Protein AF-A0AAW1NSQ5-F1 (afdb_monomer)

Solvent-accessible surface area (backbone atoms only — not comparable to full-atom values): 8420 Å² total; per-residue (Å²): 136,56,59,71,61,56,58,73,51,47,83,80,58,62,57,45,81,43,49,49,46,42,32,69,73,65,65,29,36,78,61,28,56,70,35,96,56,18,28,31,51,72,67,61,53,83,85,50,46,32,36,32,28,68,60,51,93,87,51,90,75,72,81,67,93,72,66,73,49,105,68,37,42,81,45,73,34,97,93,46,76,43,83,45,31,69,67,62,49,50,50,35,46,68,17,38,63,50,79,41,69,59,78,95,70,90,80,74,55,70,78,58,52,58,56,58,57,55,71,71,67,81,76,80,74,81,79,80,78,77,83,82,79,130

InterPro domains:
  IPR036511 Queuine tRNA-ribosyltransferase-like [G3DSA:3.20.20.105] (1-123)
  IPR036511 Queuine tRNA-ribosyltransferase-like [SSF51713] (1-114)
  IPR050852 Queuine tRNA-ribosyltransferase [PTHR46064] (1-116)

Sequence (134 aa):
MTPDILESLGHAVQGLYLDAGQFLSAPPPEVLQKHPDKGRGFLSWRDQVLVAAVRDPMLPTFSSWHKTKDKGIKVD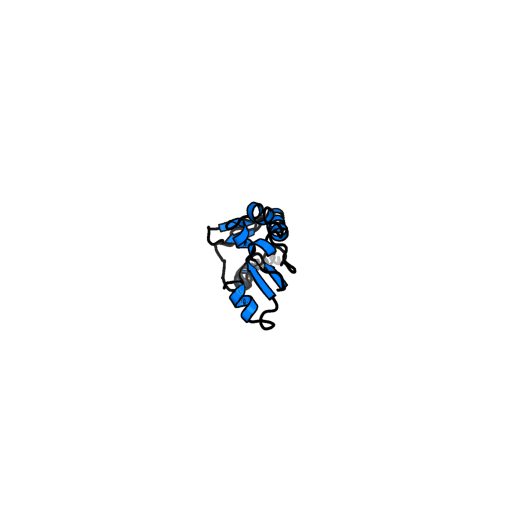LISGALELTPGRYLDIVEALQPDIFASLGDEIPTEVSSRICQTQHFRFHPMRLWPRRR

pLDDT: mean 76.6, std 17.48, range [40.0, 95.0]

Nearest PDB structures (foldseek):
  8omr-assembly1_B  TM=8.427E-01  e=2.845E-04  Homo sapiens
  4dy1-assembly1_A-2  TM=7.637E-01  e=4.864E-04  Zymomonas mobilis
  4htb-assembly1_A-2  TM=7.632E-01  e=5.562E-04  Zymomonas mobilis subsp. mobilis ZM4 = ATCC 31821
  8w8o-assembly1_E  TM=2.315E-01  e=1.859E+00  Thermus thermophilus HB8
  6m6a-assembly1_E  TM=1.587E-01  e=2.973E+00  Thermus thermophilus HB8

Mean predicted aligned error: 11.44 Å

Secondary structure (DSSP, 8-state):
--HHHHHHTGGG--EEEEEGGGGGTSS-HHHHTTSTTHHHHHHT--SSEEEEESS-TTS---S-----BTTBEEEEETTEEEEE-HHHHHHHHHHH--SEE--------HHHHHHHHHHHS-------PPP---

Organism: NCBI:txid706552

Foldseek 3Di:
DAVVVVVVCPPVAQADEDQLLQCVVVVPLVVQQPAPVFQCNVRVPDRHQYEYENDDPVDPQCPDPPDPDPFFDWGQYPVGIDTDGQVSSVSSCVRNVGPHYDHRDPDDPPVNVVVVVVVPPDDPPPPPDDDDDD

Structure (mmCIF, N/CA/C/O backbone):
data_AF-A0AAW1NSQ5-F1
#
_entry.id   AF-A0AAW1NSQ5-F1
#
loop_
_atom_site.group_PDB
_atom_site.id
_atom_site.type_symbol
_atom_site.label_atom_id
_atom_site.label_alt_id
_atom_site.label_comp_id
_atom_site.label_asym_id
_atom_site.label_entity_id
_atom_site.label_seq_id
_atom_site.pdbx_PDB_ins_code
_atom_site.Cartn_x
_atom_site.Cartn_y
_atom_site.Cartn_z
_atom_site.occupancy
_atom_site.B_iso_or_equiv
_atom_site.auth_seq_id
_atom_site.auth_comp_id
_atom_site.auth_asym_id
_atom_site.auth_atom_id
_atom_site.pdbx_PDB_model_num
ATOM 1 N N . MET A 1 1 ? -15.779 5.246 -0.572 1.00 72.62 1 MET A N 1
ATOM 2 C CA . MET A 1 1 ? -16.618 4.995 0.618 1.00 72.62 1 MET A CA 1
ATOM 3 C C . MET A 1 1 ? -15.906 5.609 1.805 1.00 72.62 1 MET A C 1
ATOM 5 O O . MET A 1 1 ? -14.687 5.493 1.857 1.00 72.62 1 MET A O 1
ATOM 9 N N . THR A 1 2 ? -16.606 6.327 2.673 1.00 84.12 2 THR A N 1
ATOM 10 C CA . THR A 1 2 ? -15.999 6.989 3.835 1.00 84.12 2 THR A CA 1
ATOM 11 C C . THR A 1 2 ? -15.921 6.026 5.034 1.00 84.12 2 THR A C 1
ATOM 13 O O . THR A 1 2 ? -16.664 5.039 5.054 1.00 84.12 2 THR A O 1
ATOM 16 N N . PRO A 1 3 ? -15.013 6.252 6.005 1.00 82.81 3 PRO A N 1
ATOM 17 C CA . PRO A 1 3 ? -14.837 5.355 7.153 1.00 82.81 3 PRO A CA 1
ATOM 18 C C . PRO A 1 3 ? -16.108 5.146 7.992 1.00 82.81 3 PRO A C 1
ATOM 20 O O . PRO A 1 3 ? -16.390 4.025 8.391 1.00 82.81 3 PRO A O 1
ATOM 23 N N . ASP A 1 4 ? -16.930 6.180 8.170 1.00 85.62 4 ASP A N 1
ATOM 24 C CA . ASP A 1 4 ? -18.217 6.122 8.883 1.00 85.62 4 ASP A CA 1
ATOM 25 C C . ASP A 1 4 ? -19.227 5.177 8.211 1.00 85.62 4 ASP A C 1
ATOM 27 O O . ASP A 1 4 ? -19.932 4.416 8.876 1.00 85.62 4 ASP A O 1
ATOM 31 N N . ILE A 1 5 ? -19.262 5.162 6.874 1.00 86.38 5 ILE A N 1
ATOM 32 C CA . ILE A 1 5 ? -20.096 4.215 6.127 1.00 86.38 5 ILE A CA 1
ATOM 33 C C . ILE A 1 5 ? -19.556 2.797 6.313 1.00 86.38 5 ILE A C 1
ATOM 35 O O . ILE A 1 5 ? -20.341 1.874 6.512 1.00 86.38 5 ILE A O 1
ATOM 39 N N . LEU A 1 6 ? -18.234 2.613 6.280 1.00 84.69 6 LEU A N 1
ATOM 40 C CA . LEU A 1 6 ? -17.620 1.305 6.503 1.00 84.69 6 LEU A CA 1
ATOM 41 C C . LEU A 1 6 ? -17.937 0.761 7.906 1.00 84.69 6 LEU A C 1
ATOM 43 O O . LEU A 1 6 ? -18.298 -0.405 8.033 1.00 84.69 6 LEU A O 1
ATOM 47 N N . GLU A 1 7 ? -17.874 1.607 8.933 1.00 83.44 7 GLU A N 1
ATOM 48 C CA . GLU A 1 7 ? -18.255 1.259 10.307 1.00 83.44 7 GLU A CA 1
ATOM 49 C C . GLU A 1 7 ? -19.735 0.864 10.410 1.00 83.44 7 GLU A C 1
ATOM 51 O O . GLU A 1 7 ? -20.071 -0.107 11.091 1.00 83.44 7 GLU A O 1
ATOM 56 N N . SER A 1 8 ? -20.623 1.549 9.679 1.00 86.88 8 SER A N 1
ATOM 57 C CA . SER A 1 8 ? -22.060 1.232 9.667 1.00 86.88 8 SER A CA 1
ATOM 58 C C . SER A 1 8 ? -22.385 -0.158 9.102 1.00 86.88 8 SER A C 1
ATOM 60 O O . SER A 1 8 ? -23.423 -0.732 9.435 1.00 86.88 8 SER A O 1
ATOM 62 N N . LEU A 1 9 ? -21.492 -0.728 8.283 1.00 84.81 9 LEU A N 1
ATOM 63 C CA . LEU A 1 9 ? -21.628 -2.089 7.756 1.00 84.81 9 LEU A CA 1
ATOM 64 C C . LEU A 1 9 ? -21.295 -3.161 8.812 1.00 84.81 9 LEU A C 1
ATOM 66 O O . LEU A 1 9 ? -21.594 -4.341 8.607 1.00 84.81 9 LEU A O 1
ATOM 70 N N . GLY A 1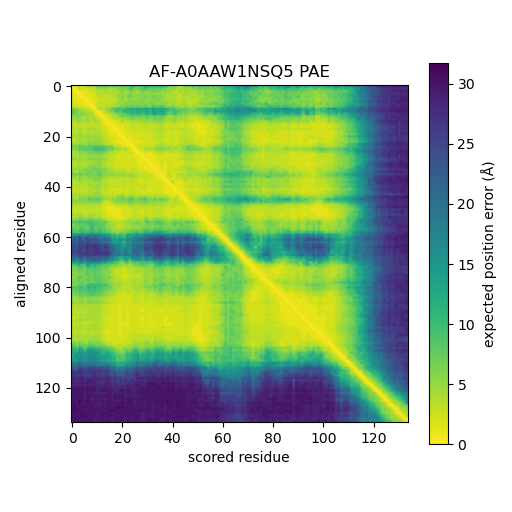 10 ? -20.705 -2.773 9.949 1.00 78.81 10 GLY A N 1
ATOM 71 C CA . GLY A 1 10 ? -20.374 -3.662 11.059 1.00 78.81 10 GLY A CA 1
ATOM 72 C C . GLY A 1 10 ? -19.529 -4.862 10.621 1.00 78.81 10 GLY A C 1
ATOM 73 O O . GLY A 1 10 ? -18.590 -4.743 9.838 1.00 78.81 10 GLY A O 1
ATOM 74 N N . HIS A 1 11 ? -19.890 -6.057 11.095 1.00 77.25 11 HIS A N 1
ATOM 75 C CA . HIS A 1 11 ? -19.169 -7.300 10.788 1.00 77.25 11 HIS A CA 1
ATOM 76 C C . HIS A 1 11 ? -19.334 -7.808 9.344 1.00 77.25 11 HIS A C 1
ATOM 78 O O . HIS A 1 11 ? -18.751 -8.839 9.003 1.00 77.25 11 HIS A O 1
ATOM 84 N N . ALA A 1 12 ? -20.117 -7.128 8.497 1.00 82.19 12 ALA A N 1
ATOM 85 C CA . ALA A 1 12 ? -20.279 -7.523 7.099 1.00 82.19 12 ALA A CA 1
ATOM 86 C C . ALA A 1 12 ? -18.996 -7.312 6.278 1.00 82.19 12 ALA A C 1
ATOM 88 O O . ALA A 1 12 ? -18.796 -8.003 5.281 1.00 82.19 12 ALA A O 1
ATOM 89 N N . VAL A 1 13 ? -18.114 -6.396 6.702 1.00 83.88 13 VAL A N 1
ATOM 90 C CA . VAL A 1 13 ? -16.819 -6.157 6.052 1.00 83.88 13 VAL A CA 1
ATOM 91 C C . VAL A 1 13 ? -15.690 -6.520 7.006 1.00 83.88 13 VAL A C 1
ATOM 93 O O . VAL A 1 13 ? -15.404 -5.808 7.962 1.00 83.88 13 VAL A O 1
ATOM 96 N N . GLN A 1 14 ? -15.037 -7.646 6.730 1.00 86.06 14 GLN A N 1
ATOM 97 C CA . GLN A 1 14 ? -13.927 -8.158 7.544 1.00 86.06 14 GLN A CA 1
ATOM 98 C C . GLN A 1 14 ? -12.557 -7.761 6.992 1.00 86.06 14 GLN A C 1
ATOM 100 O O . GLN A 1 14 ? -11.559 -7.801 7.710 1.00 86.06 14 GLN A O 1
ATOM 105 N N . GLY A 1 15 ? -12.502 -7.369 5.720 1.00 89.56 15 GLY A N 1
ATOM 106 C CA . GLY A 1 15 ? -11.259 -7.010 5.067 1.00 89.56 15 GLY A CA 1
ATOM 107 C C . GLY A 1 15 ? -11.455 -6.027 3.930 1.00 89.56 15 GLY A C 1
ATOM 108 O O . GLY A 1 15 ? -12.529 -5.929 3.334 1.00 89.56 15 GLY A O 1
ATOM 109 N N . LEU A 1 16 ? -10.386 -5.298 3.652 1.00 90.69 16 LEU A N 1
ATOM 110 C CA . LEU A 1 16 ? -10.286 -4.319 2.591 1.00 90.69 16 LEU A C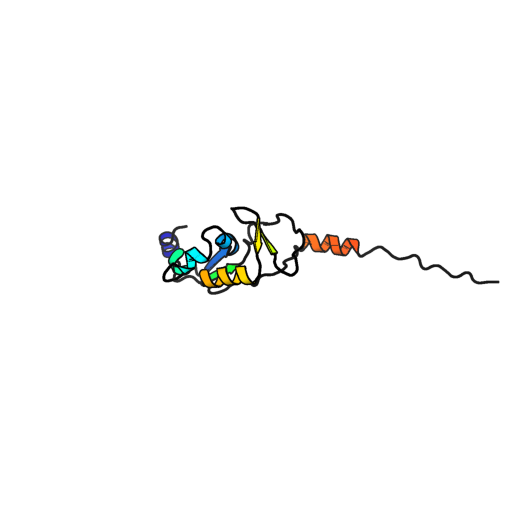A 1
ATOM 111 C C . LEU A 1 16 ? -9.152 -4.726 1.667 1.00 90.69 16 LEU A C 1
ATOM 113 O O . LEU A 1 16 ? -8.059 -5.072 2.113 1.00 90.69 16 LEU A O 1
ATOM 117 N N . TYR A 1 17 ? -9.424 -4.662 0.373 1.00 91.69 17 TYR A N 1
ATOM 118 C CA . TYR A 1 17 ? -8.423 -4.848 -0.659 1.00 91.69 17 TYR A CA 1
ATOM 119 C C . TYR A 1 17 ? -7.978 -3.485 -1.178 1.00 91.69 17 TYR A C 1
ATOM 121 O O . TYR A 1 17 ? -8.818 -2.615 -1.420 1.00 91.69 17 TYR A O 1
ATOM 129 N N . LEU A 1 18 ? -6.674 -3.306 -1.373 1.00 91.25 18 LEU A N 1
ATOM 130 C CA . LEU A 1 18 ? -6.117 -2.091 -1.950 1.00 91.25 18 LEU A CA 1
ATOM 131 C C . LEU A 1 18 ? -5.115 -2.410 -3.067 1.00 91.25 18 LEU A C 1
ATOM 133 O O . LEU A 1 18 ? -4.296 -3.329 -2.965 1.00 91.25 18 LEU A O 1
ATOM 137 N N . ASP A 1 19 ? -5.159 -1.590 -4.115 1.00 91.25 19 ASP A N 1
ATOM 138 C CA . ASP A 1 19 ? -4.111 -1.537 -5.127 1.00 91.25 19 ASP A CA 1
ATOM 139 C C . ASP A 1 19 ? -2.952 -0.676 -4.602 1.00 91.25 19 ASP A C 1
ATOM 141 O O . ASP A 1 19 ? -2.981 0.557 -4.628 1.00 91.25 19 ASP A O 1
ATOM 145 N N . ALA A 1 20 ? -1.926 -1.347 -4.086 1.00 91.31 20 ALA A N 1
ATOM 146 C CA . ALA A 1 20 ? -0.713 -0.736 -3.564 1.00 91.31 20 ALA A CA 1
ATOM 147 C C . ALA A 1 20 ? 0.061 0.023 -4.648 1.00 91.31 20 ALA A C 1
ATOM 149 O O . ALA A 1 20 ? 0.779 0.969 -4.328 1.00 91.31 20 ALA A O 1
ATOM 150 N N . GLY A 1 21 ? -0.093 -0.348 -5.925 1.00 89.25 21 GLY A N 1
ATOM 151 C CA . GLY A 1 21 ? 0.569 0.329 -7.035 1.00 89.25 21 GLY A CA 1
ATOM 152 C C . GLY A 1 21 ? 0.216 1.814 -7.093 1.00 89.25 21 GLY A C 1
ATOM 153 O O . GLY A 1 21 ? 1.098 2.644 -7.312 1.00 89.25 21 GLY A O 1
ATOM 154 N N . GLN A 1 22 ? -1.036 2.184 -6.803 1.00 89.81 22 GLN A N 1
ATOM 155 C CA . GLN A 1 22 ? -1.480 3.586 -6.856 1.00 89.81 22 GLN A CA 1
ATOM 156 C C . GLN A 1 22 ? -0.736 4.489 -5.854 1.00 89.81 22 GLN A C 1
ATOM 158 O O . GLN A 1 22 ? -0.457 5.658 -6.150 1.00 89.81 22 GLN A O 1
ATOM 163 N N . PHE A 1 23 ? -0.300 3.927 -4.723 1.00 91.44 23 PHE A N 1
ATOM 164 C CA . PHE A 1 23 ? 0.465 4.625 -3.684 1.00 91.44 23 PHE A CA 1
ATOM 165 C C . PHE A 1 23 ? 1.938 4.861 -4.057 1.00 91.44 23 PHE A C 1
ATOM 167 O O . PHE A 1 23 ? 2.713 5.361 -3.250 1.00 91.44 23 PHE A O 1
ATOM 174 N N . LEU A 1 24 ? 2.344 4.563 -5.296 1.00 86.62 24 LEU A N 1
ATOM 175 C CA . LEU A 1 24 ? 3.576 5.110 -5.874 1.00 86.62 24 LEU A CA 1
ATOM 176 C C . LEU A 1 24 ? 3.474 6.605 -6.177 1.00 86.62 24 LEU A C 1
ATOM 178 O O . LEU A 1 24 ? 4.496 7.286 -6.237 1.00 86.62 24 LEU A O 1
ATOM 182 N N . SER A 1 25 ? 2.262 7.092 -6.447 1.00 86.50 25 SER A N 1
ATOM 183 C CA . SER A 1 25 ? 2.043 8.442 -6.973 1.00 86.50 25 SER A CA 1
ATOM 184 C C . SER A 1 25 ? 1.057 9.259 -6.146 1.00 86.50 25 SER A C 1
ATOM 186 O O . SER A 1 25 ? 1.215 10.476 -6.061 1.00 86.50 25 SER A O 1
ATOM 188 N N . ALA A 1 26 ? 0.064 8.620 -5.518 1.00 86.56 26 ALA A N 1
ATOM 189 C CA . ALA A 1 26 ? -1.034 9.343 -4.893 1.00 86.56 26 ALA A CA 1
ATOM 190 C C . ALA A 1 26 ? -1.678 8.583 -3.715 1.00 86.56 26 ALA A C 1
ATOM 192 O O . ALA A 1 26 ? -2.576 7.771 -3.932 1.00 86.56 26 ALA A O 1
ATOM 193 N N . PRO A 1 27 ? -1.315 8.913 -2.462 1.00 89.62 27 PRO A N 1
ATOM 194 C CA . PRO A 1 27 ? -0.095 9.612 -2.043 1.00 89.62 27 PRO A CA 1
ATOM 195 C C . PRO A 1 27 ? 1.146 8.703 -2.154 1.00 89.62 27 PRO A C 1
ATOM 197 O O . PRO A 1 27 ? 1.008 7.487 -2.044 1.00 89.62 27 PRO A O 1
ATOM 200 N N . PRO A 1 28 ? 2.355 9.265 -2.332 1.00 91.19 28 PRO A N 1
ATOM 201 C CA . PRO A 1 28 ? 3.582 8.478 -2.375 1.00 91.19 28 PRO A CA 1
ATOM 202 C C . PRO A 1 28 ? 4.014 8.008 -0.964 1.00 91.19 28 PRO A C 1
ATOM 204 O O . PRO A 1 28 ? 3.564 8.580 0.042 1.00 91.19 28 PRO A O 1
ATOM 207 N N . PRO A 1 29 ? 4.898 6.996 -0.845 1.00 92.62 29 PRO A N 1
ATOM 208 C CA . PRO A 1 29 ? 5.242 6.371 0.438 1.00 92.62 29 PRO A CA 1
ATOM 209 C C . PRO A 1 29 ? 5.806 7.351 1.472 1.00 92.62 29 PRO A C 1
ATOM 211 O O . PRO A 1 29 ? 5.513 7.241 2.660 1.00 92.62 29 PRO A O 1
ATOM 214 N N . GLU A 1 30 ? 6.548 8.368 1.034 1.00 93.88 30 GLU A N 1
ATOM 215 C CA . GLU A 1 30 ? 7.161 9.373 1.907 1.00 93.88 30 GLU A CA 1
ATOM 216 C C . GLU A 1 30 ? 6.120 10.276 2.580 1.00 93.88 30 GLU A C 1
ATOM 218 O O . GLU A 1 30 ? 6.397 10.899 3.606 1.00 93.88 30 GLU A O 1
ATOM 223 N N . VAL A 1 31 ? 4.922 10.388 2.000 1.00 93.31 31 VAL A N 1
ATOM 224 C CA . VAL A 1 31 ? 3.796 11.106 2.609 1.00 93.31 31 VAL A CA 1
ATOM 225 C C . VAL A 1 31 ? 3.114 10.219 3.642 1.00 93.31 31 VAL A C 1
ATOM 227 O O . VAL A 1 31 ? 2.855 10.676 4.753 1.00 93.31 31 VAL A O 1
ATOM 230 N N . LEU A 1 32 ? 2.885 8.948 3.310 1.00 93.12 32 LEU A N 1
ATOM 231 C CA . LEU A 1 32 ? 2.279 7.980 4.224 1.00 93.12 32 LEU A CA 1
ATOM 232 C C . LEU A 1 32 ? 3.126 7.779 5.485 1.00 93.12 32 LEU A C 1
ATOM 234 O O . LEU A 1 32 ? 2.592 7.786 6.587 1.00 93.12 32 LEU A O 1
ATOM 238 N N . GLN A 1 33 ? 4.449 7.677 5.343 1.00 92.75 33 GLN A N 1
ATOM 239 C CA . GLN A 1 33 ? 5.373 7.478 6.466 1.00 92.75 33 GLN A CA 1
ATOM 240 C C . GLN A 1 33 ? 5.409 8.647 7.464 1.00 92.75 33 GLN A C 1
ATOM 242 O O . GLN A 1 33 ? 5.836 8.459 8.599 1.00 92.75 33 GLN A O 1
ATOM 247 N N . LYS A 1 34 ? 4.961 9.848 7.072 1.00 92.31 34 LYS A N 1
ATOM 248 C CA . LYS A 1 34 ? 4.873 11.010 7.976 1.00 92.31 34 LYS A CA 1
ATOM 249 C C . LYS A 1 34 ? 3.650 10.963 8.889 1.00 92.31 34 LYS A C 1
ATOM 251 O O . LYS A 1 34 ? 3.573 11.743 9.836 1.00 92.31 34 LYS A O 1
ATOM 256 N N . HIS A 1 35 ? 2.684 10.101 8.591 1.00 91.56 35 HIS A N 1
ATOM 257 C CA . HIS A 1 35 ? 1.491 9.950 9.406 1.00 91.56 35 HIS A CA 1
ATOM 258 C C . HIS A 1 35 ? 1.803 9.094 10.652 1.00 91.56 35 HIS A C 1
ATOM 260 O O . HIS A 1 35 ? 2.513 8.097 10.511 1.00 91.56 35 HIS A O 1
ATOM 266 N N . PRO A 1 36 ? 1.273 9.421 11.852 1.00 87.81 36 PRO A N 1
ATOM 267 C CA . PRO A 1 36 ? 1.579 8.691 13.090 1.00 87.81 36 PRO A CA 1
ATOM 268 C C . PRO A 1 36 ? 1.395 7.170 12.990 1.00 87.81 36 PRO A C 1
ATOM 270 O O . PRO A 1 36 ? 2.284 6.419 13.377 1.00 87.81 36 PRO A O 1
ATOM 273 N N . ASP A 1 37 ? 0.291 6.733 12.376 1.00 88.06 37 ASP A N 1
ATOM 274 C CA . ASP A 1 37 ? -0.017 5.310 12.151 1.00 88.06 37 ASP A CA 1
ATOM 275 C C . ASP A 1 37 ? 0.186 4.897 10.680 1.00 88.06 37 ASP A C 1
ATOM 277 O O . ASP A 1 37 ? -0.543 4.057 10.144 1.00 88.06 37 ASP A O 1
ATOM 281 N N . LYS A 1 38 ? 1.112 5.573 9.989 1.00 91.31 38 LYS A N 1
ATOM 282 C CA . LYS A 1 38 ? 1.417 5.391 8.566 1.00 91.31 38 LYS A CA 1
ATOM 283 C C . LYS A 1 38 ? 0.146 5.303 7.689 1.00 91.31 38 LYS A C 1
ATOM 285 O O . LYS A 1 38 ? -0.788 6.091 7.865 1.00 91.31 38 LYS A O 1
ATOM 290 N N . GLY A 1 39 ? 0.083 4.353 6.752 1.00 90.69 39 GLY A N 1
ATOM 291 C CA . GLY A 1 39 ? -1.053 4.148 5.853 1.00 90.69 39 GLY A CA 1
ATOM 292 C C . GLY A 1 39 ? -2.375 3.826 6.549 1.00 90.69 39 GLY A C 1
ATOM 293 O O . GLY A 1 39 ? -3.414 4.312 6.106 1.00 90.69 39 GLY A O 1
ATOM 294 N N . ARG A 1 40 ? -2.361 3.099 7.673 1.00 89.50 40 ARG A N 1
ATOM 295 C CA . ARG A 1 40 ? -3.587 2.795 8.434 1.00 89.50 40 ARG A CA 1
ATOM 296 C C . ARG A 1 40 ? -4.230 4.042 9.011 1.00 89.50 40 ARG A C 1
ATOM 298 O O . ARG A 1 40 ? -5.438 4.234 8.888 1.00 89.50 40 ARG A O 1
ATOM 305 N N . GLY A 1 41 ? -3.412 4.910 9.600 1.00 88.69 41 GLY A N 1
ATOM 306 C CA . GLY A 1 41 ? -3.883 6.197 10.097 1.00 88.69 41 GLY A CA 1
ATOM 307 C C . GLY A 1 41 ? -4.344 7.102 8.964 1.00 88.69 41 GLY A C 1
ATOM 308 O O . GLY A 1 41 ? -5.403 7.712 9.074 1.00 88.69 41 GLY A O 1
ATOM 309 N N . PHE A 1 42 ? -3.592 7.137 7.861 1.00 91.12 42 PHE A N 1
ATOM 310 C CA . PHE A 1 42 ? -3.936 7.955 6.701 1.00 91.12 42 PHE A CA 1
ATOM 311 C C . PHE A 1 42 ? -5.303 7.579 6.110 1.00 91.12 42 PHE A C 1
ATOM 313 O O . PHE A 1 42 ? -6.104 8.455 5.793 1.00 91.12 42 PHE A O 1
ATOM 320 N N . LEU A 1 43 ? -5.593 6.281 5.999 1.00 88.88 43 LEU A N 1
ATOM 321 C CA . LEU A 1 43 ? -6.858 5.772 5.462 1.00 88.88 43 LEU A CA 1
ATOM 322 C C . LEU A 1 43 ? -7.976 5.706 6.513 1.00 88.88 43 LEU A C 1
ATOM 324 O O . LEU A 1 43 ? -9.128 5.461 6.162 1.00 88.88 43 LEU A O 1
ATOM 328 N N . SER A 1 44 ? -7.655 5.954 7.789 1.00 87.56 44 SER A N 1
ATOM 329 C CA . SER A 1 44 ? -8.571 5.784 8.924 1.00 87.56 44 SER A CA 1
ATOM 330 C C . SER A 1 44 ? -9.190 4.379 8.980 1.00 87.56 44 SER A C 1
ATOM 332 O O . SER A 1 44 ? -10.356 4.216 9.328 1.00 87.56 44 SER A O 1
ATOM 334 N N . TRP A 1 45 ? -8.404 3.355 8.633 1.00 85.06 45 TRP A N 1
ATOM 335 C CA . TRP A 1 45 ? -8.809 1.946 8.658 1.00 85.06 45 TRP A CA 1
ATOM 336 C C . TRP A 1 45 ? -8.048 1.222 9.762 1.00 85.06 45 TRP A C 1
ATOM 338 O O . TRP A 1 45 ? -6.847 0.965 9.639 1.00 85.06 45 TRP A O 1
ATOM 348 N N . ARG A 1 46 ? -8.733 0.931 10.870 1.00 76.31 46 ARG A N 1
ATOM 349 C CA . ARG A 1 46 ? -8.094 0.377 12.073 1.00 76.31 46 ARG A CA 1
ATOM 350 C C . ARG A 1 46 ? -8.438 -1.083 12.332 1.00 76.31 46 ARG A C 1
ATOM 352 O O . ARG A 1 46 ? -7.541 -1.830 12.705 1.00 76.31 46 ARG A O 1
ATOM 359 N N . ASP A 1 47 ? -9.674 -1.492 12.055 1.00 83.62 47 ASP A N 1
ATOM 360 C CA . ASP A 1 47 ? -10.197 -2.775 12.544 1.00 83.62 47 ASP A CA 1
ATOM 361 C C . ASP A 1 47 ? -10.365 -3.844 11.452 1.00 83.62 47 ASP A C 1
ATOM 363 O O . ASP A 1 47 ? -10.628 -5.006 11.754 1.00 83.62 47 ASP A O 1
ATOM 367 N N . GLN A 1 48 ? -10.217 -3.477 10.177 1.00 88.62 48 GLN A N 1
ATOM 368 C CA . GLN A 1 48 ? -10.335 -4.406 9.052 1.00 88.62 48 GLN A CA 1
ATOM 369 C C . GLN A 1 48 ? -8.980 -5.007 8.672 1.00 88.62 48 GLN A C 1
ATOM 371 O O . GLN A 1 48 ? -7.945 -4.332 8.719 1.00 88.62 48 GLN A O 1
ATOM 376 N N . VAL A 1 49 ? -9.015 -6.260 8.206 1.00 91.56 49 VAL A N 1
ATOM 377 C CA . VAL A 1 49 ? -7.852 -6.902 7.590 1.00 91.56 49 VAL A CA 1
ATOM 378 C C . VAL A 1 49 ? -7.516 -6.178 6.292 1.00 91.56 49 VAL A C 1
ATOM 380 O O . VAL A 1 49 ? -8.334 -6.122 5.375 1.00 91.56 49 VAL A O 1
ATOM 383 N N . LEU A 1 50 ? -6.312 -5.636 6.194 1.00 92.88 50 LEU A N 1
ATOM 384 C CA . LEU A 1 50 ? -5.858 -4.901 5.028 1.00 92.88 50 LEU A CA 1
ATOM 385 C C . LEU A 1 50 ? -5.028 -5.808 4.121 1.00 92.88 50 LEU A C 1
ATOM 387 O O . LEU A 1 50 ? -3.943 -6.257 4.496 1.00 92.88 50 LEU A O 1
ATOM 391 N N . VAL A 1 51 ? -5.536 -6.052 2.916 1.00 93.88 51 VAL A N 1
ATOM 392 C CA . VAL A 1 51 ? -4.873 -6.836 1.875 1.00 93.88 51 VAL A CA 1
ATOM 393 C C . VAL A 1 51 ? -4.350 -5.894 0.800 1.00 93.88 51 VAL A C 1
ATOM 395 O O . VAL A 1 51 ? -5.118 -5.150 0.192 1.00 93.88 51 VAL A O 1
ATOM 398 N N . ALA A 1 52 ? -3.046 -5.939 0.549 1.00 93.56 52 ALA A N 1
ATOM 399 C CA . ALA A 1 52 ? -2.385 -5.116 -0.452 1.00 93.56 52 ALA A CA 1
ATOM 400 C C . ALA A 1 52 ? -1.820 -5.949 -1.597 1.00 93.56 52 ALA A C 1
ATOM 402 O O . ALA A 1 52 ? -1.052 -6.884 -1.388 1.00 93.56 52 ALA A O 1
ATOM 403 N N . ALA A 1 53 ? -2.117 -5.564 -2.829 1.00 90.88 53 ALA A N 1
ATOM 404 C CA . ALA A 1 53 ? -1.449 -6.130 -3.991 1.00 90.88 53 ALA A CA 1
ATOM 405 C C . ALA A 1 53 ? -1.133 -5.040 -5.004 1.00 90.88 53 ALA A C 1
ATOM 407 O O . ALA A 1 53 ? -1.668 -3.942 -4.951 1.00 90.88 53 ALA A O 1
ATOM 408 N N . VAL A 1 54 ? -0.225 -5.341 -5.920 1.00 86.81 54 VAL A N 1
ATOM 409 C CA . VAL A 1 54 ? 0.331 -4.367 -6.870 1.00 86.81 54 VAL A CA 1
ATOM 410 C C . VAL A 1 54 ? -0.643 -3.983 -7.985 1.00 86.81 54 VAL A C 1
ATOM 412 O O . VAL A 1 54 ? -0.389 -3.030 -8.717 1.00 86.81 54 VAL A O 1
ATOM 415 N N . ARG A 1 55 ? -1.704 -4.769 -8.170 1.00 78.19 55 ARG A N 1
ATOM 416 C CA . ARG A 1 55 ? -2.657 -4.610 -9.264 1.00 78.19 55 ARG A CA 1
ATOM 417 C C .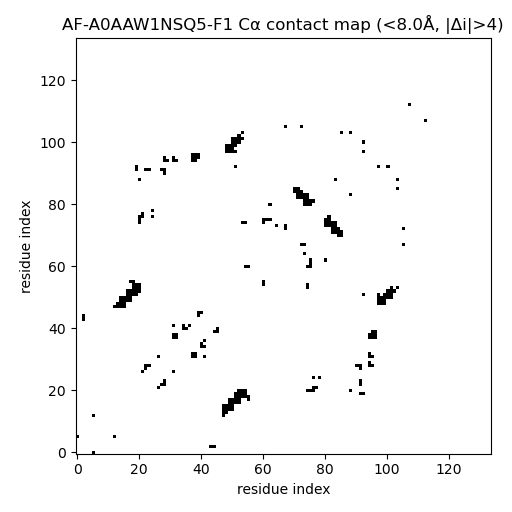 ARG A 1 55 ? -4.078 -4.772 -8.759 1.00 78.19 55 ARG A C 1
ATOM 419 O O . ARG A 1 55 ? -4.340 -5.538 -7.832 1.00 78.19 55 ARG A O 1
ATOM 426 N N . ASP A 1 56 ? -4.999 -4.091 -9.422 1.00 78.44 56 ASP A N 1
ATOM 427 C CA . ASP A 1 56 ? -6.429 -4.314 -9.262 1.00 78.44 56 ASP A CA 1
ATOM 428 C C . ASP A 1 56 ? -6.871 -5.521 -10.121 1.00 78.44 56 ASP A C 1
ATOM 430 O O . ASP A 1 56 ? -6.697 -5.487 -11.341 1.00 78.44 56 ASP A O 1
ATOM 434 N N . PRO A 1 57 ? -7.446 -6.591 -9.534 1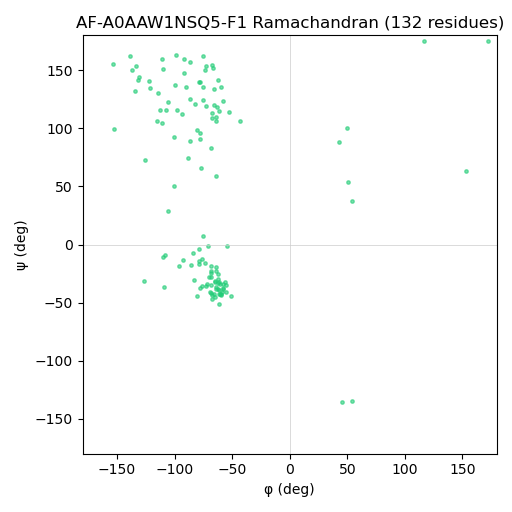.00 75.12 57 PRO A N 1
ATOM 435 C CA . PRO A 1 57 ? -7.887 -7.770 -10.277 1.00 75.12 57 PRO A CA 1
ATOM 436 C C . PRO A 1 57 ? -9.087 -7.484 -11.188 1.00 75.12 57 PRO A C 1
ATOM 438 O O . PRO A 1 57 ? -9.372 -8.269 -12.090 1.00 75.12 57 PRO A O 1
ATOM 441 N N . MET A 1 58 ? -9.813 -6.391 -10.948 1.00 75.38 58 MET A N 1
ATOM 442 C CA . MET A 1 58 ? -10.960 -5.973 -11.754 1.00 75.38 58 MET A CA 1
ATOM 443 C C . MET A 1 58 ? -10.544 -5.136 -12.963 1.00 75.38 58 MET A C 1
ATOM 445 O O . MET A 1 58 ? -11.328 -4.995 -13.903 1.00 75.38 58 MET A O 1
ATOM 449 N N . LEU A 1 59 ? -9.324 -4.589 -12.963 1.00 70.31 59 LEU A N 1
ATOM 450 C CA . LEU A 1 59 ? -8.820 -3.771 -14.056 1.00 70.31 59 LEU A CA 1
ATOM 451 C C . LEU A 1 59 ? -7.760 -4.541 -14.846 1.00 70.31 59 LEU A C 1
ATOM 453 O O . LEU A 1 59 ? -6.673 -4.806 -14.328 1.00 70.31 59 LEU A O 1
ATOM 457 N N . PRO A 1 60 ? -8.016 -4.851 -16.130 1.00 58.34 60 PRO A N 1
ATOM 458 C CA . PRO A 1 60 ? -6.990 -5.365 -17.022 1.00 58.34 60 PRO A CA 1
ATOM 459 C C . PRO A 1 60 ? -5.973 -4.251 -17.303 1.00 58.34 60 PRO A C 1
ATOM 461 O O . PRO A 1 60 ? -6.051 -3.537 -18.301 1.00 5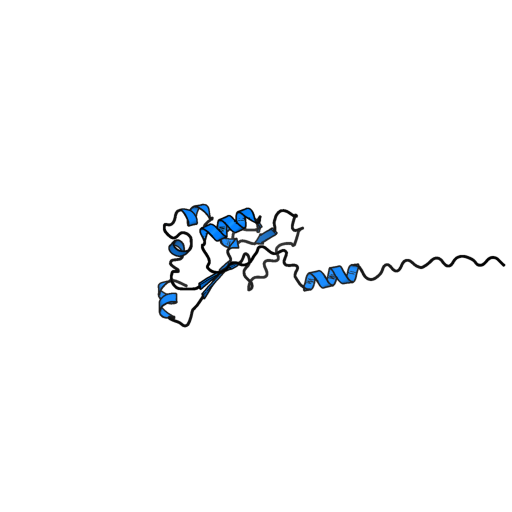8.34 60 PRO A O 1
ATOM 464 N N . THR A 1 61 ? -5.013 -4.075 -16.399 1.00 57.12 61 THR A N 1
ATOM 465 C CA . THR A 1 61 ? -3.876 -3.156 -16.537 1.00 57.12 61 THR A CA 1
ATOM 466 C C . THR A 1 61 ? -2.847 -3.784 -17.480 1.00 57.12 61 THR A C 1
ATOM 468 O O . THR A 1 61 ? -1.765 -4.223 -17.101 1.00 57.12 61 THR A O 1
ATOM 471 N N . PHE A 1 62 ? -3.253 -3.922 -18.745 1.00 51.19 62 PHE A N 1
ATOM 472 C CA . PHE A 1 62 ? -2.432 -4.431 -19.839 1.00 51.19 62 PHE A CA 1
ATOM 473 C C . PHE A 1 62 ? -1.900 -3.281 -20.699 1.00 51.19 62 PHE A C 1
ATOM 475 O O . PHE A 1 62 ? -2.016 -3.329 -21.927 1.00 51.19 62 PHE A O 1
ATOM 482 N N . SER A 1 63 ? -1.294 -2.238 -20.122 1.00 50.06 63 SER A N 1
ATOM 483 C CA . SER A 1 63 ? -0.489 -1.341 -20.950 1.00 50.06 63 SER A CA 1
ATOM 484 C C . SER A 1 63 ? 0.860 -2.006 -21.234 1.00 50.06 63 SER A C 1
ATOM 486 O O . SER A 1 63 ? 1.815 -1.993 -20.467 1.00 50.06 63 SER A O 1
ATOM 488 N N . SER A 1 64 ? 0.921 -2.657 -22.395 1.00 46.41 64 SER A N 1
ATOM 489 C CA . SER A 1 64 ? 2.135 -3.167 -23.033 1.00 46.41 64 SER A CA 1
ATOM 490 C C . SER A 1 64 ? 3.058 -4.001 -22.125 1.00 46.41 64 SER A C 1
ATOM 492 O O . SER A 1 64 ? 3.912 -3.482 -21.406 1.00 46.41 64 SER A O 1
ATOM 494 N N . TRP A 1 65 ? 2.964 -5.327 -22.257 1.00 49.69 65 TRP A N 1
ATOM 495 C CA . TRP A 1 65 ? 3.927 -6.310 -21.743 1.00 49.69 65 TRP A CA 1
ATOM 496 C C . TRP A 1 65 ? 5.300 -6.151 -22.432 1.00 49.69 65 TRP A C 1
ATOM 498 O O . TRP A 1 65 ? 5.794 -7.018 -23.154 1.00 49.69 65 TRP A O 1
ATOM 508 N N . HIS A 1 66 ? 5.911 -4.977 -22.323 1.00 48.62 66 HIS A N 1
ATOM 509 C CA . HIS A 1 66 ? 7.213 -4.684 -22.879 1.00 48.62 66 HIS A CA 1
ATOM 510 C C . HIS A 1 66 ? 8.253 -5.102 -21.861 1.00 48.62 66 HIS A C 1
ATOM 512 O O . HIS A 1 66 ? 8.660 -4.293 -21.039 1.00 48.62 66 HIS A O 1
ATOM 518 N N . LYS A 1 67 ? 8.663 -6.373 -21.978 1.00 51.22 67 LYS A N 1
ATOM 519 C CA . LYS A 1 67 ? 9.851 -6.967 -21.359 1.00 51.22 67 LYS A CA 1
ATOM 520 C C . LYS A 1 67 ? 10.012 -6.528 -19.907 1.00 51.22 67 LYS A C 1
ATOM 522 O O . LYS A 1 67 ? 10.718 -5.553 -19.645 1.00 51.22 67 LYS A O 1
ATOM 527 N N . THR A 1 68 ? 9.402 -7.272 -18.989 1.00 53.28 68 THR A N 1
ATOM 528 C CA . THR A 1 68 ? 9.860 -7.329 -17.601 1.00 53.28 68 THR A CA 1
ATOM 529 C C . THR A 1 68 ? 11.382 -7.446 -17.655 1.00 53.28 68 THR A C 1
ATOM 531 O O . THR A 1 68 ? 11.926 -8.431 -18.153 1.00 53.28 68 THR A O 1
ATOM 534 N N . LYS A 1 69 ? 12.087 -6.360 -17.333 1.00 58.81 69 LYS A N 1
ATOM 535 C CA . LYS A 1 69 ? 13.539 -6.414 -17.193 1.00 58.81 69 LYS A CA 1
ATOM 536 C C . LYS A 1 69 ? 13.767 -7.154 -15.883 1.00 58.81 69 LYS A C 1
ATOM 538 O O . LYS A 1 69 ? 12.973 -6.973 -14.965 1.00 58.81 69 LYS A O 1
ATOM 543 N N . ASP A 1 70 ? 14.868 -7.883 -15.740 1.00 65.69 70 ASP A N 1
ATOM 544 C CA . ASP A 1 70 ? 15.202 -8.653 -14.522 1.00 65.69 70 ASP A CA 1
ATOM 545 C C . ASP A 1 70 ? 15.210 -7.833 -13.204 1.00 65.69 70 ASP A C 1
ATOM 547 O O . ASP A 1 70 ? 15.493 -8.358 -12.133 1.00 65.69 70 ASP A O 1
ATOM 551 N N . LYS A 1 71 ? 14.943 -6.522 -13.266 1.00 72.38 71 LYS A N 1
A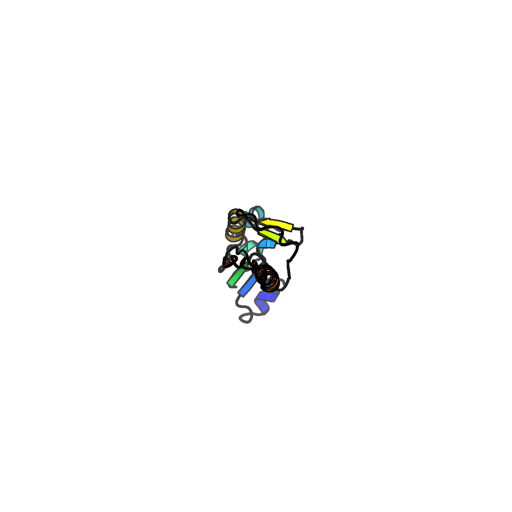TOM 552 C CA . LYS A 1 71 ? 14.994 -5.553 -12.171 1.00 72.38 71 LYS A CA 1
ATOM 553 C C . LYS A 1 71 ? 13.622 -5.028 -11.719 1.00 72.38 71 LYS A C 1
ATOM 555 O O . LYS A 1 71 ? 13.571 -4.371 -10.679 1.00 72.38 71 LYS A O 1
ATOM 560 N N . GLY A 1 72 ? 12.532 -5.284 -12.448 1.00 75.31 72 GLY A N 1
ATOM 561 C CA . GLY A 1 72 ? 11.211 -4.761 -12.084 1.00 75.31 72 GLY A CA 1
ATOM 562 C C . GLY A 1 72 ? 10.115 -4.984 -13.124 1.00 75.31 72 GLY A C 1
ATOM 563 O O . GLY A 1 72 ? 10.362 -5.467 -14.229 1.00 75.31 72 GLY A O 1
ATOM 564 N N . ILE A 1 73 ? 8.894 -4.597 -12.758 1.00 78.81 73 ILE A N 1
ATOM 565 C CA . ILE A 1 73 ? 7.698 -4.688 -13.602 1.00 78.81 73 ILE A CA 1
ATOM 566 C C . ILE A 1 73 ? 7.212 -3.294 -14.012 1.00 78.81 73 ILE A C 1
ATOM 568 O O . ILE A 1 73 ? 7.509 -2.303 -13.347 1.00 78.81 73 ILE A O 1
ATOM 572 N N . LYS A 1 74 ? 6.414 -3.207 -15.080 1.00 79.62 74 LYS A N 1
ATOM 573 C CA . LYS A 1 74 ? 5.599 -2.015 -15.350 1.00 79.62 74 LYS A CA 1
ATOM 574 C C . LYS A 1 74 ? 4.231 -2.153 -14.689 1.00 79.62 74 LYS A C 1
ATOM 576 O O . LYS A 1 74 ? 3.604 -3.210 -14.779 1.00 79.62 74 LYS A O 1
ATOM 581 N N . VAL A 1 75 ? 3.792 -1.075 -14.048 1.00 80.12 75 VAL A N 1
ATOM 582 C CA . VAL A 1 75 ? 2.458 -0.928 -13.459 1.00 80.12 75 VAL A CA 1
ATOM 583 C C . VAL A 1 75 ? 1.762 0.280 -14.063 1.00 80.12 75 VAL A C 1
ATOM 585 O O . VAL A 1 75 ? 2.394 1.312 -14.297 1.00 80.12 75 VAL A O 1
ATOM 588 N N . ASP A 1 76 ? 0.465 0.143 -14.305 1.00 80.50 76 ASP A N 1
ATOM 589 C CA . ASP A 1 76 ? -0.379 1.223 -14.801 1.00 80.50 76 ASP A CA 1
ATOM 590 C C . ASP A 1 76 ? -1.040 1.923 -13.626 1.00 80.50 76 ASP A C 1
ATOM 592 O O . ASP A 1 76 ? -1.871 1.345 -12.927 1.00 80.50 76 ASP A O 1
ATOM 596 N N . LEU A 1 77 ? -0.657 3.175 -13.399 1.00 83.06 77 LEU A N 1
ATOM 597 C CA . LEU A 1 77 ? -1.295 4.009 -12.392 1.00 83.06 77 LEU A CA 1
ATOM 598 C C . LEU A 1 77 ? -2.314 4.926 -13.049 1.00 83.06 77 LEU A C 1
ATOM 600 O O . LEU A 1 77 ? -2.232 5.216 -14.245 1.00 83.06 77 LEU A O 1
ATOM 604 N N . ILE A 1 78 ? -3.205 5.487 -12.238 1.00 82.06 78 ILE A N 1
ATOM 605 C CA . ILE A 1 78 ? -4.088 6.579 -12.669 1.00 82.06 78 ILE A CA 1
ATOM 606 C C . ILE A 1 78 ? -3.264 7.752 -13.234 1.00 82.06 78 ILE A C 1
ATOM 608 O O . ILE A 1 78 ? -3.673 8.397 -14.197 1.00 82.06 78 ILE A O 1
ATOM 612 N N . SER A 1 79 ? -2.072 8.002 -12.682 1.00 83.38 79 SER A N 1
ATOM 613 C CA . SER A 1 79 ? -1.147 9.038 -13.155 1.00 83.38 79 SER A CA 1
ATOM 614 C C . SER A 1 79 ? -0.335 8.650 -14.402 1.00 83.38 79 SER A C 1
ATOM 616 O O . SER A 1 79 ? 0.448 9.464 -14.888 1.00 83.38 79 SER A O 1
ATOM 618 N N . GLY A 1 80 ? -0.461 7.415 -14.893 1.00 82.88 80 GLY A N 1
ATOM 619 C CA . GLY A 1 80 ? 0.322 6.862 -16.000 1.00 82.88 80 GLY A CA 1
ATOM 620 C C . GLY A 1 80 ? 1.199 5.669 -15.604 1.00 82.88 80 GLY A C 1
ATOM 621 O O . GLY A 1 80 ? 1.288 5.284 -14.440 1.00 82.88 80 GLY A O 1
ATOM 622 N N . ALA A 1 81 ? 1.855 5.067 -16.598 1.00 81.50 81 ALA A N 1
ATOM 623 C CA . ALA A 1 81 ? 2.665 3.867 -16.405 1.00 81.50 81 ALA A CA 1
ATOM 624 C C . ALA A 1 81 ? 4.016 4.170 -15.731 1.00 81.50 81 ALA A C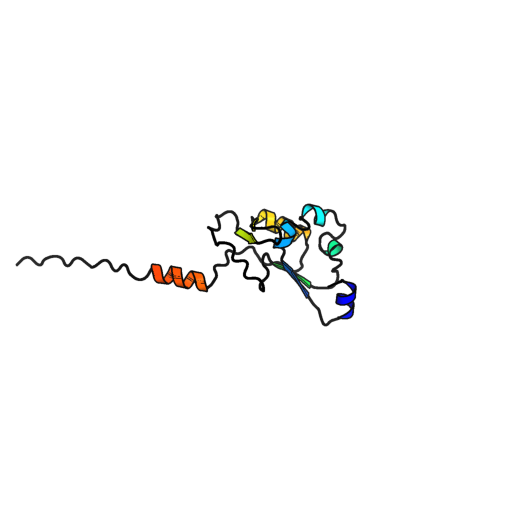 1
ATOM 626 O O . ALA A 1 81 ? 4.738 5.081 -16.146 1.00 81.50 81 ALA A O 1
ATOM 627 N N . LEU A 1 82 ? 4.397 3.357 -14.745 1.00 83.00 82 LEU A N 1
ATOM 628 C CA . LEU A 1 82 ? 5.653 3.476 -13.999 1.00 83.00 82 LEU A CA 1
ATOM 629 C C . LEU A 1 82 ? 6.372 2.131 -13.862 1.00 83.00 82 LEU A C 1
ATOM 631 O O . LEU A 1 82 ? 5.759 1.066 -13.889 1.00 83.00 82 LEU A O 1
ATOM 635 N N . GLU A 1 83 ? 7.697 2.189 -13.718 1.00 84.25 83 GLU A N 1
ATOM 636 C CA . GLU A 1 83 ? 8.517 1.018 -13.394 1.00 84.25 83 GLU A CA 1
ATOM 637 C C . GLU A 1 83 ? 8.565 0.824 -11.872 1.00 84.25 83 GLU A C 1
ATOM 639 O O . GLU A 1 83 ? 8.940 1.731 -11.117 1.00 84.25 83 GLU A O 1
ATOM 644 N N . LEU A 1 84 ? 8.185 -0.375 -11.440 1.00 84.88 84 LEU A N 1
ATOM 645 C CA . LEU A 1 84 ? 8.148 -0.810 -10.055 1.00 84.88 84 LEU A CA 1
ATOM 646 C C . LEU A 1 84 ? 9.193 -1.902 -9.832 1.00 84.88 84 LEU A C 1
ATOM 648 O O . LEU A 1 84 ? 9.112 -2.998 -10.387 1.00 84.88 84 LEU A O 1
ATOM 652 N N . THR A 1 85 ? 10.180 -1.594 -8.998 1.00 88.44 85 THR A N 1
ATOM 653 C CA . THR A 1 85 ? 11.187 -2.556 -8.544 1.00 88.44 85 THR A CA 1
ATOM 654 C C . THR A 1 85 ? 10.740 -3.209 -7.232 1.00 88.44 85 THR A C 1
ATOM 656 O O . THR A 1 85 ? 9.931 -2.620 -6.509 1.00 88.44 85 THR A O 1
ATOM 659 N N . PRO A 1 86 ? 11.290 -4.379 -6.857 1.00 88.81 86 PRO A N 1
ATOM 660 C CA . PRO A 1 86 ? 10.991 -5.002 -5.568 1.00 88.81 86 PRO A CA 1
ATOM 661 C C . PRO A 1 86 ? 11.259 -4.083 -4.369 1.00 88.81 86 PRO A C 1
ATOM 663 O O . PRO A 1 86 ? 10.445 -4.029 -3.457 1.00 88.81 86 PRO A O 1
ATOM 666 N N . GLY A 1 87 ? 12.358 -3.317 -4.392 1.00 91.19 87 GLY A N 1
ATOM 667 C CA . GLY A 1 87 ? 12.687 -2.368 -3.321 1.00 91.19 87 GLY A CA 1
ATOM 668 C C . GLY A 1 87 ? 11.615 -1.291 -3.159 1.00 91.19 87 GLY A C 1
ATOM 669 O O . GLY A 1 87 ? 11.054 -1.149 -2.080 1.00 91.19 87 GLY A O 1
ATOM 670 N N . ARG A 1 88 ? 11.230 -0.634 -4.264 1.00 90.50 88 ARG A N 1
ATOM 671 C CA . ARG A 1 88 ? 10.157 0.373 -4.242 1.00 90.50 88 ARG A CA 1
ATOM 672 C C . ARG A 1 88 ? 8.816 -0.216 -3.817 1.00 90.50 88 ARG A C 1
ATOM 674 O O . ARG A 1 88 ? 8.017 0.479 -3.205 1.00 90.50 88 ARG A O 1
ATOM 681 N N . TYR A 1 89 ? 8.554 -1.479 -4.147 1.00 91.75 89 TYR A N 1
ATOM 682 C CA . TYR A 1 89 ? 7.343 -2.148 -3.693 1.00 91.75 89 TYR A CA 1
ATOM 683 C C . TYR A 1 89 ? 7.345 -2.368 -2.175 1.00 91.75 89 TYR A C 1
ATOM 685 O O . TYR A 1 89 ? 6.346 -2.086 -1.517 1.00 91.75 89 TYR A O 1
ATOM 693 N N . LEU A 1 90 ? 8.472 -2.804 -1.607 1.00 93.69 90 LEU A N 1
ATOM 694 C CA . LEU A 1 90 ? 8.611 -2.965 -0.160 1.00 93.69 90 LEU A CA 1
ATOM 695 C C . LEU A 1 90 ? 8.496 -1.631 0.586 1.00 93.69 90 LEU A C 1
ATOM 697 O O . LEU A 1 90 ? 7.856 -1.605 1.634 1.00 93.69 90 LEU A O 1
ATOM 701 N N . ASP A 1 91 ? 9.004 -0.531 0.022 1.00 93.94 91 ASP A N 1
ATOM 702 C CA . ASP A 1 91 ? 8.839 0.810 0.603 1.00 93.94 91 ASP A CA 1
ATOM 703 C C . ASP A 1 91 ? 7.352 1.184 0.748 1.00 93.94 91 ASP A C 1
ATOM 705 O O . ASP A 1 91 ? 6.927 1.734 1.768 1.00 93.94 91 ASP A O 1
ATOM 709 N N . ILE A 1 92 ? 6.534 0.847 -0.257 1.00 94.69 92 ILE A N 1
ATOM 710 C CA . ILE A 1 92 ? 5.080 1.055 -0.221 1.00 94.69 92 ILE A CA 1
ATOM 711 C C . ILE A 1 92 ? 4.431 0.148 0.823 1.00 94.69 92 ILE A C 1
ATOM 713 O O . ILE A 1 92 ? 3.603 0.612 1.602 1.00 94.69 92 ILE A O 1
ATOM 717 N N . VAL A 1 93 ? 4.788 -1.139 0.853 1.00 94.81 93 VAL A N 1
ATOM 718 C CA . VAL A 1 93 ? 4.236 -2.100 1.823 1.00 94.81 93 VAL A CA 1
ATOM 719 C C . VAL A 1 93 ? 4.546 -1.653 3.252 1.00 94.81 93 VAL A C 1
ATOM 721 O O . VAL A 1 93 ? 3.655 -1.645 4.101 1.00 94.81 93 VAL A O 1
ATOM 724 N N . GLU A 1 94 ? 5.770 -1.199 3.514 1.00 94.94 94 GLU A N 1
ATOM 725 C CA . GLU A 1 94 ? 6.160 -0.662 4.817 1.00 94.94 94 GLU A CA 1
ATOM 726 C C . GLU A 1 94 ? 5.384 0.614 5.177 1.00 94.94 94 GLU A C 1
ATOM 728 O O . GLU A 1 94 ? 5.029 0.824 6.344 1.00 94.94 94 GLU A O 1
ATOM 733 N N . ALA A 1 95 ? 5.126 1.471 4.189 1.00 95.00 95 ALA A N 1
ATOM 734 C CA . ALA A 1 95 ? 4.356 2.692 4.371 1.00 95.00 95 ALA A CA 1
ATOM 735 C C . ALA A 1 95 ? 2.860 2.416 4.591 1.00 95.00 95 ALA A C 1
ATOM 737 O O . ALA A 1 95 ? 2.213 3.133 5.348 1.00 95.00 95 ALA A O 1
ATOM 738 N N . LEU A 1 96 ? 2.298 1.380 3.972 1.00 94.00 96 LEU A N 1
ATOM 739 C CA . LEU A 1 96 ? 0.882 1.035 4.098 1.00 94.00 96 LEU A CA 1
ATOM 740 C C . LEU A 1 96 ? 0.562 0.200 5.343 1.00 94.00 96 LEU A C 1
ATOM 742 O O . LEU A 1 96 ? -0.536 0.325 5.879 1.00 94.00 96 LEU A O 1
ATOM 746 N N . GLN A 1 97 ? 1.507 -0.624 5.804 1.00 93.88 97 GLN A N 1
ATOM 747 C CA . GLN A 1 97 ? 1.316 -1.604 6.885 1.00 93.88 97 GLN A CA 1
ATOM 748 C C . GLN A 1 97 ? 0.087 -2.520 6.694 1.00 93.88 97 GLN A C 1
ATOM 750 O O . GLN A 1 97 ? -0.762 -2.613 7.593 1.00 93.88 97 GLN A O 1
ATOM 755 N N . PRO A 1 98 ? -0.035 -3.200 5.536 1.00 94.44 98 PRO A N 1
ATOM 756 C CA . PRO A 1 98 ? -1.088 -4.185 5.338 1.00 94.44 98 PRO A CA 1
ATOM 757 C C . PRO A 1 98 ? -0.868 -5.410 6.236 1.00 94.44 98 PRO A C 1
ATOM 759 O O . PRO A 1 98 ? 0.266 -5.728 6.593 1.00 94.44 98 PRO A O 1
ATOM 762 N N . ASP A 1 99 ? -1.944 -6.121 6.571 1.00 94.88 99 ASP A N 1
ATOM 763 C CA . ASP A 1 99 ? -1.844 -7.413 7.269 1.00 94.88 99 ASP A CA 1
ATOM 764 C C . ASP A 1 99 ? -1.340 -8.507 6.328 1.00 94.88 99 ASP A C 1
ATOM 766 O O . ASP A 1 99 ? -0.609 -9.411 6.728 1.00 94.88 99 ASP A O 1
ATOM 770 N N . ILE A 1 100 ? -1.750 -8.426 5.061 1.00 94.69 100 ILE A N 1
ATOM 771 C CA . ILE A 1 100 ? -1.413 -9.387 4.018 1.00 94.69 100 ILE A CA 1
ATOM 772 C C . ILE A 1 100 ? -0.995 -8.597 2.786 1.00 94.69 100 ILE A C 1
ATOM 774 O O . ILE A 1 100 ? -1.701 -7.682 2.365 1.00 94.69 100 ILE A O 1
ATOM 778 N N . PHE A 1 101 ? 0.124 -8.965 2.169 1.00 94.88 101 PHE A N 1
ATOM 779 C CA . PHE A 1 101 ? 0.494 -8.416 0.872 1.00 94.88 101 PHE A CA 1
ATOM 780 C C . PHE A 1 101 ? 0.891 -9.509 -0.116 1.00 94.88 101 PHE A C 1
ATOM 782 O O . PHE A 1 101 ? 1.480 -10.523 0.259 1.00 94.88 101 PHE A O 1
ATOM 789 N N . ALA A 1 102 ? 0.541 -9.306 -1.383 1.00 91.25 102 ALA A N 1
ATOM 790 C CA . ALA A 1 102 ? 0.945 -10.186 -2.470 1.00 91.25 102 ALA A CA 1
ATOM 791 C C . ALA A 1 102 ? 2.401 -9.907 -2.860 1.00 91.25 102 ALA A C 1
ATOM 793 O O . ALA A 1 102 ? 2.827 -8.758 -2.926 1.00 91.25 102 ALA A O 1
ATOM 794 N N . SER A 1 103 ? 3.182 -10.944 -3.150 1.00 88.00 103 SER A N 1
ATOM 795 C CA . SER A 1 103 ? 4.529 -10.738 -3.680 1.00 88.00 103 SER A CA 1
ATOM 796 C C . SER A 1 103 ? 4.482 -10.111 -5.077 1.00 88.00 103 SER A C 1
ATOM 798 O O . SER A 1 103 ? 3.542 -10.311 -5.847 1.00 88.00 103 SER A O 1
ATOM 800 N N . LEU A 1 104 ? 5.530 -9.362 -5.425 1.00 84.00 104 LEU A N 1
ATOM 801 C CA . LEU A 1 104 ? 5.710 -8.870 -6.788 1.00 84.00 104 LEU A CA 1
ATOM 802 C C . LEU A 1 104 ? 5.987 -10.067 -7.715 1.00 84.00 104 LEU A C 1
ATOM 804 O O . LEU A 1 104 ? 7.057 -10.672 -7.632 1.00 84.00 104 LEU A O 1
ATOM 808 N N . GLY A 1 105 ? 5.022 -10.420 -8.564 1.00 75.81 105 GLY A N 1
ATOM 809 C CA . GLY A 1 105 ? 5.107 -11.547 -9.497 1.00 75.81 105 GLY A CA 1
ATOM 810 C C . GLY A 1 105 ? 5.219 -11.120 -10.964 1.00 75.81 105 GLY A C 1
ATOM 811 O O . GLY A 1 105 ? 4.701 -10.077 -11.363 1.00 75.81 105 GLY A O 1
ATOM 812 N N . ASP A 1 106 ? 5.869 -11.953 -11.783 1.00 72.25 106 ASP A N 1
ATOM 813 C CA . ASP A 1 106 ? 5.865 -11.840 -13.251 1.00 72.25 106 ASP A CA 1
ATOM 814 C C . ASP A 1 106 ? 4.669 -12.621 -13.822 1.00 72.25 106 ASP A C 1
ATOM 816 O O . ASP A 1 106 ? 4.782 -13.750 -14.301 1.00 72.25 106 ASP A O 1
ATOM 820 N N . GLU A 1 107 ? 3.473 -12.057 -13.661 1.00 68.00 107 GLU A N 1
ATOM 821 C CA . GLU A 1 107 ? 2.211 -12.725 -13.999 1.00 68.00 107 GLU A CA 1
ATOM 822 C C . GLU A 1 107 ? 1.926 -12.722 -15.504 1.00 68.00 107 GLU A C 1
ATOM 824 O O . GLU A 1 107 ? 1.292 -11.803 -16.019 1.00 68.00 107 GLU A O 1
ATOM 829 N N . ILE A 1 108 ? 2.362 -13.752 -16.227 1.00 65.88 108 ILE A N 1
ATOM 830 C CA . ILE A 1 108 ? 2.068 -13.885 -17.660 1.00 65.88 108 ILE A CA 1
ATOM 831 C C . ILE A 1 108 ? 0.590 -14.273 -17.846 1.00 65.88 108 ILE A C 1
ATOM 833 O O . ILE A 1 108 ? 0.198 -15.366 -17.424 1.00 65.88 108 ILE A O 1
ATOM 837 N N . PRO A 1 109 ? -0.235 -13.456 -18.533 1.00 64.38 109 PRO A N 1
ATOM 838 C CA . PRO A 1 109 ? -1.625 -13.811 -18.792 1.00 64.38 109 PRO A CA 1
ATOM 839 C C . PRO A 1 109 ? -1.705 -15.113 -19.592 1.00 64.38 109 PRO A C 1
ATOM 841 O O . PRO A 1 109 ? -0.983 -15.294 -20.579 1.00 64.38 109 PRO A O 1
ATOM 844 N N . THR A 1 110 ? -2.608 -16.014 -19.205 1.00 65.62 110 THR A N 1
ATOM 845 C CA . THR A 1 110 ? -2.767 -17.333 -19.845 1.00 65.62 110 THR A CA 1
ATOM 846 C C . THR A 1 110 ? -3.019 -17.221 -21.355 1.00 65.62 110 THR A C 1
ATOM 848 O O . THR A 1 110 ? -2.544 -18.043 -22.137 1.00 65.62 110 THR A O 1
ATOM 851 N N . GLU A 1 111 ? -3.686 -16.153 -21.797 1.00 61.56 111 GLU A N 1
ATOM 852 C CA . GLU A 1 111 ? -3.944 -15.887 -23.216 1.00 61.56 111 GLU A CA 1
ATOM 853 C C . GLU A 1 111 ? -2.661 -15.623 -24.023 1.00 61.56 111 GLU A C 1
ATOM 855 O O . GLU A 1 111 ? -2.571 -16.005 -25.192 1.00 61.56 111 GLU A O 1
ATOM 860 N N . VAL A 1 112 ? -1.630 -15.037 -23.403 1.00 58.28 112 VAL A N 1
ATOM 861 C CA . VAL A 1 112 ? -0.333 -14.760 -24.043 1.00 58.28 112 VAL A CA 1
ATOM 862 C C . VAL A 1 112 ? 0.513 -16.032 -24.136 1.00 58.28 112 VAL A C 1
ATOM 864 O O . VAL A 1 112 ? 1.170 -16.258 -25.157 1.00 58.28 112 VAL A O 1
ATOM 867 N N . SER A 1 113 ? 0.463 -16.905 -23.122 1.00 52.69 113 SER A N 1
ATOM 868 C CA . SER A 1 113 ? 1.251 -18.148 -23.118 1.00 52.69 113 SER A CA 1
ATOM 869 C C . SER A 1 113 ? 0.831 -19.111 -24.239 1.00 52.69 113 SER A C 1
ATOM 871 O O . SER A 1 113 ? 1.685 -19.764 -24.847 1.00 52.69 113 SER A O 1
ATOM 873 N N . SER A 1 114 ? -0.457 -19.116 -24.607 1.00 50.94 114 SER A N 1
ATOM 874 C CA . SER A 1 114 ? -0.985 -19.935 -25.707 1.00 50.94 114 SER A CA 1
ATOM 875 C C . SER A 1 114 ? -0.373 -19.586 -27.076 1.00 50.94 114 SER A C 1
ATOM 877 O O . SER A 1 114 ? -0.120 -20.479 -27.886 1.00 50.94 114 SER A O 1
ATOM 879 N N . ARG A 1 115 ? -0.029 -18.311 -27.321 1.00 49.56 115 ARG A N 1
ATOM 880 C CA . ARG A 1 115 ? 0.636 -17.871 -28.564 1.00 49.56 115 ARG A CA 1
ATOM 881 C C . ARG A 1 115 ? 2.125 -18.228 -28.589 1.00 49.56 115 ARG A C 1
ATOM 883 O O . ARG A 1 115 ? 2.661 -18.584 -29.639 1.00 49.56 115 ARG A O 1
ATOM 890 N N . ILE A 1 116 ? 2.798 -18.177 -27.438 1.00 51.19 116 ILE A N 1
ATOM 891 C CA . ILE A 1 116 ? 4.222 -18.535 -27.324 1.00 51.19 116 ILE A CA 1
ATOM 892 C C . ILE A 1 116 ? 4.413 -20.046 -27.530 1.00 51.19 116 ILE A C 1
ATOM 894 O O . ILE A 1 116 ? 5.313 -20.455 -28.263 1.00 51.19 116 ILE A O 1
ATOM 898 N N . CYS A 1 117 ? 3.521 -20.874 -26.975 1.00 40.00 117 CYS A N 1
ATOM 899 C CA . CYS A 1 117 ? 3.570 -22.329 -27.137 1.00 40.00 117 CYS A CA 1
ATOM 900 C C . CYS A 1 117 ? 3.264 -22.778 -28.583 1.00 40.00 117 CYS A C 1
ATOM 902 O O . CYS A 1 117 ? 3.911 -23.689 -29.101 1.00 40.00 117 CYS A O 1
ATOM 904 N N . GLN A 1 118 ? 2.367 -22.083 -29.294 1.00 42.66 118 GLN A N 1
ATOM 905 C CA . GLN A 1 118 ? 2.097 -22.367 -30.711 1.00 42.66 118 GLN A CA 1
ATOM 906 C C . GLN A 1 118 ? 3.264 -22.013 -31.642 1.00 42.66 118 GLN A C 1
ATOM 908 O O . GLN A 1 118 ? 3.437 -22.654 -32.674 1.00 42.66 118 GLN A O 1
ATOM 913 N N . THR A 1 119 ? 4.106 -21.041 -31.280 1.00 42.50 119 THR A N 1
ATOM 914 C CA . THR A 1 119 ? 5.238 -20.642 -32.135 1.00 42.50 119 THR A CA 1
ATOM 915 C C . THR A 1 119 ? 6.427 -21.614 -32.030 1.00 42.50 119 THR A C 1
ATOM 917 O O . THR A 1 119 ? 7.299 -21.620 -32.898 1.00 42.50 119 THR A O 1
ATOM 920 N N . GLN A 1 120 ? 6.473 -22.466 -30.996 1.00 43.12 120 GLN A N 1
ATOM 921 C CA . GLN A 1 120 ? 7.545 -23.455 -30.807 1.00 43.12 120 GLN A CA 1
ATOM 922 C C . GLN A 1 120 ? 7.241 -24.838 -31.405 1.00 43.12 120 GLN A C 1
ATOM 924 O O . GLN A 1 120 ? 8.163 -25.626 -31.618 1.00 43.12 120 GLN A O 1
ATOM 929 N N . HIS A 1 121 ? 5.993 -25.123 -31.776 1.00 41.78 121 HIS A N 1
ATOM 930 C CA . HIS A 1 121 ? 5.637 -26.333 -32.513 1.00 41.78 121 HIS A CA 1
ATOM 931 C C . HIS A 1 121 ? 5.461 -26.013 -33.998 1.00 41.78 121 HIS A C 1
ATOM 933 O O . HIS A 1 121 ? 4.387 -25.607 -34.402 1.00 41.78 121 HIS A O 1
ATOM 939 N N . PHE A 1 122 ? 6.537 -26.161 -34.779 1.00 43.81 122 PHE A N 1
ATOM 940 C CA . PHE A 1 122 ? 6.600 -26.551 -36.208 1.00 43.81 122 PHE A CA 1
ATOM 941 C C . PHE A 1 122 ? 7.868 -25.986 -36.878 1.00 43.81 122 PHE A C 1
ATOM 943 O O . PHE A 1 122 ? 7.835 -25.234 -37.848 1.00 43.81 122 PHE A O 1
ATOM 950 N N . ARG A 1 123 ? 9.039 -26.421 -36.405 1.00 41.81 123 ARG A N 1
ATOM 951 C CA . ARG A 1 123 ? 10.196 -26.625 -37.289 1.00 41.81 123 ARG A CA 1
ATOM 952 C C . ARG A 1 123 ? 10.704 -28.046 -37.097 1.00 41.81 123 ARG A C 1
ATOM 954 O O . ARG A 1 123 ? 11.753 -28.273 -36.507 1.00 41.81 123 ARG A O 1
ATOM 961 N N . PHE A 1 124 ? 9.949 -29.013 -37.614 1.00 45.91 124 PHE A N 1
ATOM 962 C CA . PHE A 1 124 ? 10.564 -30.280 -37.988 1.00 45.91 124 PHE A CA 1
ATOM 963 C C . PHE A 1 124 ? 11.541 -29.972 -39.121 1.00 45.91 124 PHE A C 1
ATOM 965 O O . PHE A 1 124 ? 11.137 -29.669 -40.243 1.00 45.91 124 PHE A O 1
ATOM 972 N N . HIS A 1 125 ? 12.838 -29.991 -38.817 1.00 45.94 125 HIS A N 1
ATOM 973 C CA . HIS A 1 125 ? 13.845 -30.100 -39.858 1.00 45.94 125 HIS A CA 1
ATOM 974 C C . HIS A 1 125 ? 13.575 -31.396 -40.632 1.00 45.94 125 HIS A C 1
ATOM 976 O O . HIS A 1 125 ? 13.539 -32.459 -40.007 1.00 45.94 125 HIS A O 1
ATOM 982 N N . PRO A 1 126 ? 13.380 -31.354 -41.962 1.00 43.75 126 PRO A N 1
ATOM 983 C CA . PRO A 1 126 ? 13.323 -32.580 -42.733 1.00 43.75 126 PRO A CA 1
ATOM 984 C C . PRO A 1 126 ? 14.673 -33.287 -42.581 1.00 43.75 126 PRO A C 1
ATOM 986 O O . PRO A 1 126 ? 15.719 -32.765 -42.976 1.00 43.75 126 PRO A O 1
ATOM 989 N N . MET A 1 127 ? 14.641 -34.464 -41.955 1.00 41.84 127 MET A N 1
ATOM 990 C CA . MET A 1 127 ? 15.763 -35.392 -41.889 1.00 41.84 127 MET A CA 1
ATOM 991 C C . MET A 1 127 ? 16.245 -35.650 -43.321 1.00 41.84 127 MET A C 1
ATOM 993 O O . MET A 1 127 ? 15.517 -36.215 -44.139 1.00 41.84 127 MET A O 1
ATOM 997 N N . ARG A 1 128 ? 17.467 -35.210 -43.646 1.00 47.56 128 ARG A N 1
ATOM 998 C CA . ARG A 1 128 ? 18.125 -35.572 -44.905 1.00 47.56 128 ARG A CA 1
ATOM 999 C C . ARG A 1 128 ? 18.352 -37.081 -44.900 1.00 47.56 128 ARG A C 1
ATOM 1001 O O . ARG A 1 128 ? 19.198 -37.580 -44.164 1.00 47.56 128 ARG A O 1
ATOM 1008 N N . LEU A 1 129 ? 17.605 -37.794 -45.733 1.00 47.56 129 LEU A N 1
ATOM 1009 C CA . LEU A 1 129 ? 17.894 -39.181 -46.078 1.00 47.56 129 LEU A CA 1
ATOM 1010 C C . LEU A 1 129 ? 19.246 -39.236 -46.811 1.00 47.56 129 LEU A C 1
ATOM 1012 O O . LEU A 1 129 ? 19.425 -38.620 -47.861 1.00 47.56 129 LEU A O 1
ATOM 1016 N N . TRP A 1 130 ? 20.206 -39.953 -46.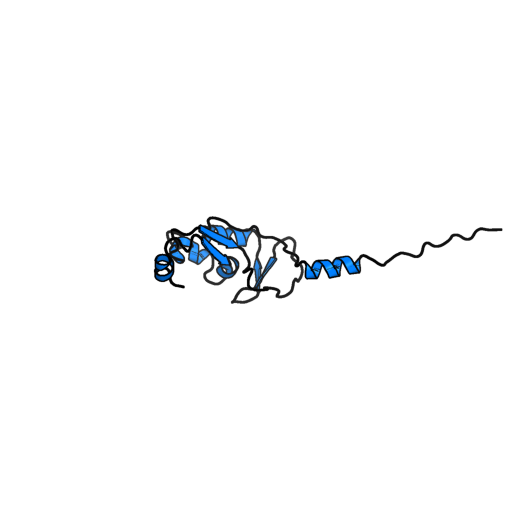227 1.00 44.25 130 TRP A N 1
ATOM 1017 C CA . TRP A 1 130 ? 21.502 -40.275 -46.836 1.00 44.25 130 TRP A CA 1
ATOM 1018 C C . TRP A 1 130 ? 21.292 -41.132 -48.102 1.00 44.25 130 TRP A C 1
ATOM 1020 O O . TRP A 1 130 ? 20.446 -42.032 -48.070 1.00 44.25 130 TRP A O 1
ATOM 1030 N N . PRO A 1 131 ? 22.049 -40.953 -49.206 1.00 54.31 131 PRO A N 1
ATOM 1031 C CA . PRO A 1 131 ? 21.893 -41.815 -50.371 1.00 54.31 131 PRO A CA 1
ATOM 1032 C C . PRO A 1 131 ? 22.538 -43.177 -50.096 1.00 54.31 131 PRO A C 1
ATOM 1034 O O . PRO A 1 131 ? 23.735 -43.257 -49.810 1.00 54.31 131 PRO A O 1
ATOM 1037 N N . ARG A 1 132 ? 21.766 -44.263 -50.232 1.00 46.44 132 ARG A N 1
ATOM 1038 C CA . ARG A 1 132 ? 22.328 -45.613 -50.376 1.00 46.44 132 ARG A CA 1
ATOM 1039 C C . ARG A 1 132 ? 23.052 -45.689 -51.721 1.00 46.44 132 ARG A C 1
ATOM 1041 O O . ARG A 1 132 ? 22.414 -45.602 -52.770 1.00 46.44 132 ARG A O 1
ATOM 1048 N N . ARG A 1 133 ? 24.379 -45.831 -51.685 1.00 50.97 133 ARG A N 1
ATOM 1049 C CA . ARG A 1 133 ? 25.173 -46.223 -52.857 1.00 50.97 133 ARG A CA 1
ATOM 1050 C C . ARG A 1 133 ? 24.792 -47.658 -53.245 1.00 50.97 133 ARG A C 1
ATOM 1052 O O . ARG A 1 133 ? 24.635 -48.493 -52.356 1.00 50.97 133 ARG A O 1
ATOM 1059 N N . ARG A 1 134 ? 24.576 -47.882 -54.544 1.00 64.12 134 ARG A N 1
ATOM 1060 C CA . ARG A 1 134 ? 24.466 -49.218 -55.147 1.00 64.12 134 ARG A CA 1
ATOM 1061 C C . ARG A 1 134 ? 25.844 -49.847 -55.269 1.00 64.12 134 ARG A C 1
ATOM 1063 O O . ARG A 1 134 ? 26.804 -49.061 -55.442 1.00 64.12 134 ARG A O 1
#

Radius of gyration: 23.11 Å; Cα contacts (8 Å, |Δi|>4): 143; chains: 1; bounding box: 47×60×68 Å